Protein AF-A0A954GPA5-F1 (afdb_monomer_lite)

Radius of gyration: 10.97 Å; chains: 1; bounding box: 21×28×30 Å

Secondary structure (DSSP, 8-state):
-EEE-SS--TTSS-EE-SSEEE--BBTTTTSBEEEE-TTT-EEEEE-TTS-EEEEEPPPPP-

Structure (mmCIF, N/CA/C/O backbone):
data_AF-A0A954GPA5-F1
#
_entry.id   AF-A0A954GPA5-F1
#
loop_
_atom_site.group_PDB
_atom_site.id
_atom_site.type_symbol
_atom_site.label_atom_id
_atom_site.label_alt_id
_atom_site.label_comp_id
_atom_site.label_asym_id
_atom_site.label_entity_id
_atom_site.label_seq_id
_atom_site.pdbx_PDB_ins_code
_atom_site.Cartn_x
_atom_site.Cartn_y
_atom_site.Cartn_z
_atom_site.occupancy
_atom_site.B_iso_o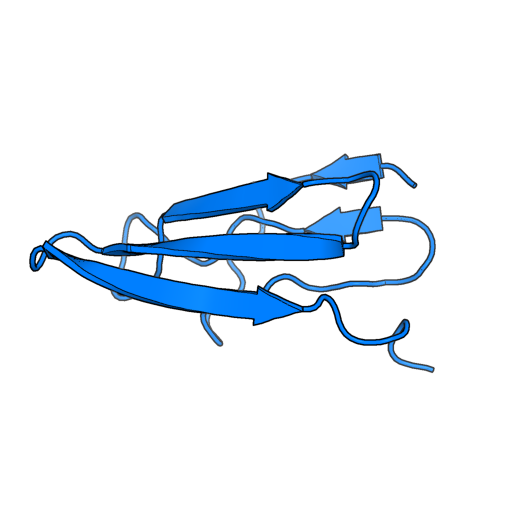r_equiv
_atom_site.auth_seq_id
_atom_site.auth_comp_id
_atom_site.auth_asym_id
_atom_site.auth_atom_id
_atom_site.pdbx_PDB_model_num
ATOM 1 N N . THR A 1 1 ? 6.597 -12.648 -5.125 1.00 89.69 1 THR A N 1
ATOM 2 C CA . THR A 1 1 ? 6.379 -11.193 -5.062 1.00 89.69 1 THR A CA 1
ATOM 3 C C . THR A 1 1 ? 7.210 -10.607 -3.949 1.00 89.69 1 THR A C 1
ATOM 5 O O . THR A 1 1 ? 7.292 -11.227 -2.897 1.00 89.69 1 THR A O 1
ATOM 8 N N . VAL A 1 2 ? 7.852 -9.464 -4.177 1.00 96.75 2 VAL A N 1
ATOM 9 C CA . VAL A 1 2 ? 8.609 -8.735 -3.144 1.00 96.75 2 VAL A CA 1
ATOM 10 C C . VAL A 1 2 ? 7.808 -7.515 -2.704 1.00 96.75 2 VAL A C 1
ATOM 12 O O . VAL A 1 2 ? 7.301 -6.792 -3.557 1.00 96.75 2 VAL A O 1
ATOM 15 N N . ILE A 1 3 ? 7.695 -7.277 -1.397 1.00 97.69 3 ILE A N 1
ATOM 16 C CA . ILE A 1 3 ? 7.067 -6.062 -0.867 1.00 97.69 3 ILE A CA 1
ATOM 17 C C . ILE A 1 3 ? 8.156 -5.017 -0.646 1.00 97.69 3 ILE A C 1
ATOM 19 O O . ILE A 1 3 ? 9.138 -5.280 0.049 1.00 97.69 3 ILE A O 1
ATOM 23 N N . VAL A 1 4 ? 8.002 -3.854 -1.270 1.00 97.50 4 VAL A N 1
ATOM 24 C CA . VAL A 1 4 ? 8.992 -2.772 -1.257 1.00 97.50 4 VAL A CA 1
ATOM 25 C C . VAL A 1 4 ? 8.358 -1.445 -0.839 1.00 97.50 4 VAL A C 1
ATOM 27 O O . VAL A 1 4 ? 7.137 -1.292 -0.799 1.00 97.50 4 VAL A O 1
ATOM 30 N N . GLY A 1 5 ? 9.211 -0.473 -0.528 1.00 95.38 5 GLY A N 1
ATOM 31 C CA . GLY A 1 5 ? 8.828 0.913 -0.264 1.00 95.38 5 GLY A CA 1
ATOM 32 C C . GLY A 1 5 ? 9.868 1.873 -0.840 1.00 95.38 5 GLY A C 1
ATOM 33 O O . GLY A 1 5 ? 10.520 1.540 -1.827 1.00 95.38 5 GLY A O 1
ATOM 34 N N . HIS A 1 6 ? 10.062 3.029 -0.199 1.00 93.31 6 HIS A N 1
ATOM 35 C CA . HIS A 1 6 ? 11.022 4.090 -0.553 1.00 93.31 6 HIS A CA 1
ATOM 36 C C . HIS A 1 6 ? 10.640 4.942 -1.773 1.00 93.31 6 HIS A C 1
ATOM 38 O O . HIS A 1 6 ? 10.850 6.156 -1.770 1.00 93.31 6 HIS A O 1
ATOM 44 N N . THR A 1 7 ? 10.092 4.337 -2.829 1.00 95.81 7 THR A N 1
ATOM 45 C CA . THR A 1 7 ? 9.584 5.081 -3.987 1.00 95.81 7 THR A CA 1
ATOM 46 C C . THR A 1 7 ? 8.127 5.475 -3.764 1.00 95.81 7 THR A C 1
ATOM 48 O O . THR A 1 7 ? 7.221 4.677 -4.008 1.00 95.81 7 THR A O 1
ATOM 51 N N . ALA A 1 8 ? 7.915 6.723 -3.344 1.00 97.50 8 ALA A N 1
ATOM 52 C CA . ALA A 1 8 ? 6.600 7.271 -3.026 1.00 97.50 8 ALA A CA 1
ATOM 53 C C . ALA A 1 8 ? 5.600 7.188 -4.199 1.00 97.50 8 ALA A C 1
ATOM 55 O O . ALA A 1 8 ? 5.750 7.866 -5.220 1.00 97.50 8 ALA A O 1
ATOM 56 N N . GLN A 1 9 ? 4.534 6.415 -4.004 1.00 97.44 9 GLN A N 1
ATOM 57 C CA . GLN A 1 9 ? 3.345 6.351 -4.850 1.00 97.44 9 GLN A CA 1
ATOM 58 C C . GLN A 1 9 ? 2.401 7.503 -4.484 1.00 97.44 9 GLN A C 1
ATOM 60 O O . GLN A 1 9 ? 1.596 7.418 -3.556 1.00 97.44 9 GLN A O 1
ATOM 65 N N . LYS A 1 10 ? 2.513 8.627 -5.204 1.00 97.06 10 LYS A N 1
ATOM 66 C CA . LYS A 1 10 ? 1.751 9.861 -4.915 1.00 97.06 10 LYS A CA 1
ATOM 67 C C . LYS A 1 10 ? 0.266 9.797 -5.291 1.00 97.06 10 LYS A C 1
ATOM 69 O O . LYS A 1 10 ? -0.474 10.699 -4.910 1.00 97.06 10 LYS A O 1
ATOM 74 N N . SER A 1 11 ? -0.170 8.754 -6.001 1.00 96.12 11 SER A N 1
ATOM 75 C CA . SER A 1 11 ? -1.595 8.422 -6.157 1.00 96.12 11 SER A CA 1
ATOM 76 C C . SER A 1 11 ? -2.240 8.051 -4.817 1.00 96.12 11 SER A C 1
ATOM 78 O O . SER A 1 11 ? -3.455 8.139 -4.663 1.00 96.12 11 SER A O 1
ATOM 80 N N . GLY A 1 12 ? -1.428 7.645 -3.833 1.00 97.00 12 GLY A N 1
ATOM 81 C CA . GLY A 1 12 ? -1.900 7.080 -2.578 1.00 97.00 12 GLY A CA 1
ATOM 82 C C . GLY A 1 12 ? -2.306 5.612 -2.703 1.00 97.00 12 GLY A C 1
ATOM 83 O O . GLY A 1 12 ? -2.831 5.061 -1.743 1.00 97.00 12 GLY A O 1
ATOM 84 N N . GLU A 1 13 ? -2.076 4.971 -3.845 1.00 97.50 13 GLU A N 1
ATOM 85 C CA . GLU A 1 13 ? -2.410 3.566 -4.100 1.00 97.50 13 GLU A CA 1
ATOM 86 C C . GLU A 1 13 ? -1.131 2.720 -4.161 1.00 97.50 13 GLU A C 1
ATOM 88 O O . GLU A 1 13 ? -0.117 3.191 -4.688 1.00 97.50 13 GLU A O 1
ATOM 93 N N . PRO A 1 14 ? -1.133 1.489 -3.619 1.00 97.56 14 PRO A N 1
ATOM 94 C CA . PRO A 1 14 ? -0.014 0.576 -3.804 1.00 97.56 14 PRO A CA 1
ATOM 95 C C . PRO A 1 14 ? 0.176 0.226 -5.285 1.00 97.56 14 PRO A C 1
ATOM 97 O O . PRO A 1 14 ? -0.791 -0.056 -5.987 1.00 97.56 14 PRO A O 1
ATOM 100 N N . LEU A 1 15 ? 1.424 0.173 -5.752 1.00 96.81 15 LEU A N 1
ATOM 101 C CA . LEU A 1 15 ? 1.738 -0.258 -7.118 1.00 96.81 15 LEU A CA 1
ATOM 102 C C . LEU A 1 15 ? 1.960 -1.768 -7.143 1.00 96.81 15 LEU A C 1
ATOM 104 O O . LEU A 1 15 ? 2.924 -2.245 -6.544 1.00 96.81 15 LEU A O 1
ATOM 108 N N . ASN A 1 16 ? 1.128 -2.506 -7.876 1.00 96.25 16 ASN A N 1
ATOM 109 C CA . ASN A 1 16 ? 1.359 -3.915 -8.184 1.00 96.25 16 ASN A CA 1
ATOM 110 C C . ASN A 1 16 ? 2.010 -4.060 -9.568 1.00 96.25 16 ASN A C 1
ATOM 112 O O . ASN A 1 16 ? 1.340 -3.960 -10.591 1.00 96.25 16 ASN A O 1
ATOM 116 N N . ALA A 1 17 ? 3.313 -4.342 -9.602 1.00 94.19 17 ALA A N 1
ATOM 117 C CA . ALA A 1 17 ? 4.082 -4.539 -10.835 1.00 94.19 17 ALA A CA 1
ATOM 118 C C . ALA A 1 17 ? 4.288 -6.031 -11.176 1.00 94.19 17 ALA A C 1
ATOM 120 O O . ALA A 1 17 ? 5.249 -6.405 -11.850 1.00 94.19 17 ALA A O 1
ATOM 121 N N . GLY A 1 18 ? 3.451 -6.920 -10.626 1.00 92.75 18 GLY A N 1
ATOM 122 C CA . GLY A 1 18 ? 3.490 -8.371 -10.840 1.00 92.75 18 GLY A CA 1
ATOM 123 C C . GLY A 1 18 ? 4.596 -9.091 -10.069 1.00 92.75 18 GLY A C 1
ATOM 124 O O . GLY A 1 18 ? 4.334 -10.050 -9.344 1.00 92.75 18 GLY A O 1
ATOM 125 N N . HIS A 1 19 ? 5.840 -8.622 -10.174 1.00 93.69 19 HIS A N 1
ATOM 126 C CA . HIS A 1 19 ? 6.988 -9.213 -9.477 1.00 93.69 19 HIS A CA 1
ATOM 127 C C . HIS A 1 19 ? 7.296 -8.532 -8.136 1.00 93.69 19 HIS A C 1
ATOM 129 O O . HIS A 1 19 ? 7.841 -9.171 -7.226 1.00 93.69 19 HIS A O 1
ATOM 135 N N . PHE A 1 20 ? 6.897 -7.269 -7.979 1.00 95.25 20 PHE A N 1
ATOM 136 C CA . PHE A 1 20 ? 6.975 -6.525 -6.725 1.00 95.25 20 PHE A CA 1
ATOM 137 C C . PHE A 1 20 ? 5.705 -5.707 -6.483 1.00 95.25 20 PHE A C 1
ATOM 139 O O . PHE A 1 20 ? 5.002 -5.344 -7.425 1.00 95.25 20 PHE A O 1
ATOM 146 N N . ILE A 1 21 ? 5.437 -5.419 -5.210 1.00 97.44 21 ILE A N 1
ATOM 147 C CA . ILE A 1 21 ? 4.371 -4.521 -4.769 1.00 97.44 21 ILE A CA 1
ATOM 148 C C . ILE A 1 21 ? 5.012 -3.396 -3.956 1.00 97.44 21 ILE A C 1
ATOM 150 O O . ILE A 1 21 ? 5.671 -3.667 -2.950 1.00 97.44 21 ILE A O 1
ATOM 154 N N . CYS A 1 22 ? 4.833 -2.145 -4.382 1.00 97.56 22 CYS A N 1
ATOM 155 C CA . CYS A 1 22 ? 5.286 -0.979 -3.626 1.00 97.56 22 CYS A CA 1
ATOM 156 C C . CYS A 1 22 ? 4.150 -0.445 -2.749 1.00 97.56 22 CYS A C 1
ATOM 158 O O . CYS A 1 22 ? 3.132 -0.001 -3.275 1.00 97.56 22 CYS A O 1
ATOM 160 N N . ILE A 1 23 ? 4.333 -0.465 -1.425 1.00 98.25 23 ILE A N 1
ATOM 161 C CA . ILE A 1 23 ? 3.332 0.004 -0.445 1.00 98.25 23 ILE A CA 1
ATOM 162 C C . ILE A 1 23 ? 3.646 1.392 0.137 1.00 98.25 23 ILE A C 1
ATOM 164 O O . ILE A 1 23 ? 2.920 1.883 1.002 1.00 98.25 23 ILE A O 1
ATOM 168 N N . ASP A 1 24 ? 4.720 2.042 -0.324 1.00 98.25 24 ASP A N 1
ATOM 169 C CA . ASP A 1 24 ? 5.021 3.429 0.038 1.00 98.25 24 ASP A CA 1
ATOM 170 C C . ASP A 1 24 ? 4.044 4.367 -0.670 1.00 98.25 24 ASP A C 1
ATOM 172 O O . ASP A 1 24 ? 4.284 4.823 -1.781 1.00 98.25 24 ASP A O 1
ATOM 176 N N . THR A 1 25 ? 2.925 4.651 -0.016 1.00 98.19 25 THR A N 1
ATOM 177 C CA . THR A 1 25 ? 1.853 5.515 -0.528 1.00 98.19 25 THR A CA 1
ATOM 178 C C . THR A 1 25 ? 1.963 6.933 0.017 1.00 98.19 25 THR A C 1
ATOM 180 O O . THR A 1 25 ? 0.961 7.622 0.196 1.00 98.19 25 THR A O 1
ATOM 183 N N . TRP A 1 26 ? 3.205 7.388 0.231 1.00 97.88 26 TRP A N 1
ATOM 184 C CA . TRP A 1 26 ? 3.561 8.773 0.536 1.00 97.88 26 TRP A CA 1
ATOM 185 C C . TRP A 1 26 ? 3.091 9.280 1.914 1.00 97.88 26 TRP A C 1
ATOM 187 O O . TRP A 1 26 ? 2.692 10.436 2.063 1.00 97.88 26 TRP A O 1
ATOM 197 N N . VAL A 1 27 ? 3.195 8.434 2.947 1.00 96.56 27 VAL A N 1
ATOM 198 C CA . VAL A 1 27 ? 2.763 8.734 4.332 1.00 96.56 27 VAL A CA 1
ATOM 199 C C . VAL A 1 27 ? 3.364 10.016 4.931 1.00 96.56 27 VAL A C 1
ATOM 201 O O . VAL A 1 27 ? 2.739 10.657 5.764 1.00 96.56 27 VAL A O 1
ATOM 204 N N . TYR A 1 28 ? 4.575 10.410 4.528 1.00 93.69 28 TYR A N 1
ATOM 205 C CA . TYR A 1 28 ? 5.239 11.615 5.050 1.00 93.69 28 TYR A CA 1
ATOM 206 C C . TYR A 1 28 ? 4.792 12.916 4.355 1.00 93.69 28 TYR A C 1
ATOM 208 O O . TYR A 1 28 ? 5.263 13.996 4.713 1.00 93.69 28 TYR A O 1
ATOM 216 N N . GLY A 1 29 ? 3.957 12.814 3.316 1.00 94.12 29 GLY A N 1
ATOM 217 C CA . GLY A 1 29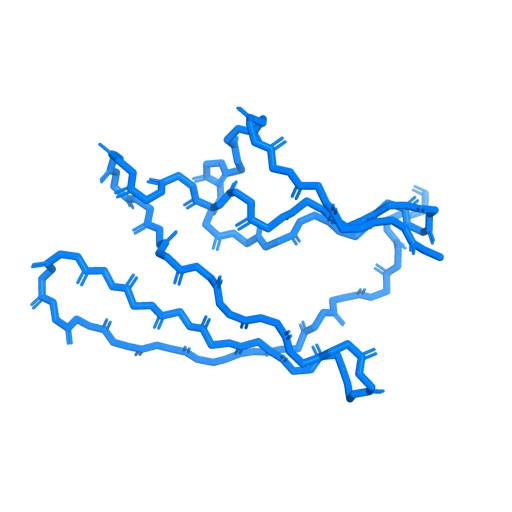 ? 3.354 13.936 2.598 1.00 94.12 29 GLY A CA 1
ATOM 218 C C . GLY A 1 29 ? 1.839 13.960 2.787 1.00 94.12 29 GLY A C 1
ATOM 219 O O . GLY A 1 29 ? 1.355 13.820 3.899 1.00 94.12 29 GLY A O 1
ATOM 220 N N . ASN A 1 30 ? 1.091 14.112 1.691 1.00 95.00 30 ASN A N 1
ATOM 221 C CA . ASN A 1 30 ? -0.382 14.090 1.702 1.00 95.00 30 ASN A CA 1
ATOM 222 C C . ASN A 1 30 ? -0.949 12.691 1.384 1.00 95.00 30 ASN A C 1
ATOM 224 O O . ASN A 1 30 ? -2.011 12.579 0.769 1.00 95.00 30 ASN A O 1
ATOM 228 N N . GLY A 1 31 ? -0.176 11.644 1.670 1.00 97.38 31 GLY A N 1
ATOM 229 C CA . GLY A 1 31 ? -0.486 10.268 1.307 1.00 97.38 31 GLY A CA 1
ATOM 230 C C . GLY 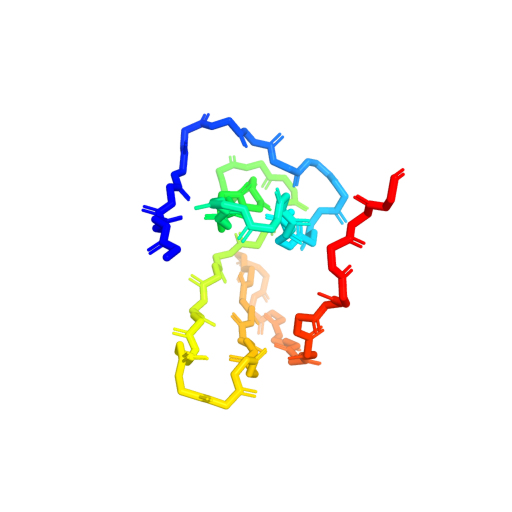A 1 31 ? -1.042 9.448 2.467 1.00 97.38 31 GLY A C 1
ATOM 231 O O . GLY A 1 31 ? -1.744 9.957 3.336 1.00 97.38 31 GLY A O 1
ATOM 232 N N . TRP A 1 32 ? -0.725 8.155 2.460 1.00 98.50 32 TRP A N 1
ATOM 233 C CA . TRP A 1 32 ? -1.271 7.177 3.395 1.00 98.50 32 TRP A CA 1
ATOM 234 C C . TRP A 1 32 ? -0.172 6.288 3.982 1.00 98.50 32 TRP A C 1
ATOM 236 O O . TRP A 1 32 ? 0.817 5.971 3.323 1.00 98.50 32 TRP A O 1
ATOM 246 N N . LEU A 1 33 ? -0.360 5.841 5.223 1.00 98.44 33 LEU A N 1
ATOM 247 C CA . LEU A 1 33 ? 0.326 4.672 5.768 1.00 98.44 33 LEU A CA 1
ATOM 248 C C . LEU A 1 33 ? -0.426 3.428 5.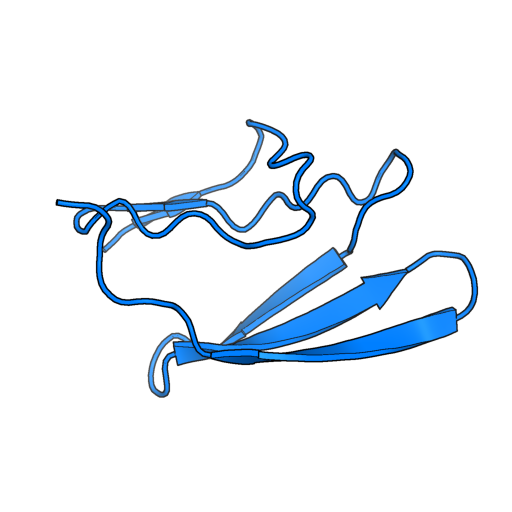299 1.00 98.44 33 LEU A C 1
ATOM 250 O O . LEU A 1 33 ? -1.620 3.325 5.561 1.00 98.44 33 LEU A O 1
ATOM 254 N N . THR A 1 34 ? 0.247 2.489 4.632 1.00 98.69 34 THR A N 1
ATOM 255 C CA . THR A 1 34 ? -0.391 1.272 4.101 1.00 98.69 34 THR A CA 1
ATOM 256 C C . THR A 1 34 ? -0.031 0.032 4.903 1.00 98.69 34 THR A C 1
ATOM 258 O O . THR A 1 34 ? 1.141 -0.233 5.160 1.00 98.69 34 THR A O 1
ATOM 261 N N . CYS A 1 35 ? -1.049 -0.764 5.221 1.00 98.50 35 CYS A N 1
ATOM 262 C CA . CYS A 1 35 ? -0.933 -2.140 5.682 1.00 98.50 35 CYS A CA 1
ATOM 263 C C . CYS A 1 35 ? -1.525 -3.062 4.611 1.00 98.50 35 CYS A C 1
ATOM 265 O O . CYS A 1 35 ? -2.658 -2.844 4.191 1.00 98.50 35 CYS A O 1
ATOM 267 N N . LEU A 1 36 ? -0.771 -4.066 4.170 1.00 98.38 36 LEU A N 1
ATOM 268 C CA . LEU A 1 36 ? -1.195 -5.024 3.150 1.00 98.38 36 LEU A CA 1
ATOM 269 C C . LEU A 1 36 ? -1.274 -6.422 3.765 1.00 98.38 36 LEU A C 1
ATOM 271 O O . LEU A 1 36 ? -0.273 -6.919 4.282 1.00 98.38 36 LEU A O 1
ATOM 275 N N . ASP A 1 37 ? -2.432 -7.064 3.645 1.00 98.00 37 ASP A N 1
ATOM 276 C CA . ASP A 1 37 ? -2.547 -8.507 3.803 1.00 98.00 37 ASP A CA 1
ATOM 277 C C . ASP A 1 37 ? -2.128 -9.185 2.493 1.00 98.00 37 ASP A C 1
ATOM 279 O O . ASP A 1 37 ? -2.770 -9.057 1.450 1.00 98.00 37 ASP A O 1
ATOM 283 N N . VAL A 1 38 ? -1.004 -9.895 2.549 1.00 95.75 38 VAL A N 1
ATOM 284 C CA . VAL A 1 38 ? -0.378 -10.522 1.380 1.00 95.75 38 VAL A CA 1
ATOM 285 C C . VAL A 1 38 ? -1.086 -11.794 0.920 1.00 95.75 38 VAL A C 1
ATOM 287 O O . VAL A 1 38 ? -0.848 -12.221 -0.208 1.00 95.75 38 VAL A O 1
ATOM 290 N N . GLU A 1 39 ? -1.922 -12.409 1.762 1.00 95.62 39 GLU A N 1
ATOM 291 C CA . GLU A 1 39 ? -2.673 -13.610 1.385 1.00 95.62 39 GLU A CA 1
ATOM 292 C C . GLU A 1 39 ? -3.924 -13.243 0.587 1.00 95.62 39 GLU A C 1
ATOM 294 O O . GLU A 1 39 ? -4.175 -13.817 -0.473 1.00 95.62 39 GLU A O 1
ATOM 299 N N . SER A 1 40 ? -4.695 -12.268 1.076 1.00 96.44 40 SER A N 1
ATOM 300 C CA . SER A 1 40 ? -5.948 -11.846 0.441 1.00 96.44 40 SER A CA 1
ATOM 301 C C . SER A 1 40 ? -5.757 -10.776 -0.638 1.00 96.44 40 SER A C 1
ATOM 303 O O . SER A 1 40 ? -6.584 -10.653 -1.540 1.00 96.44 40 SER A O 1
ATOM 305 N N . GLY A 1 41 ? -4.681 -9.990 -0.553 1.00 96.50 41 GLY A N 1
ATOM 306 C CA . GLY A 1 41 ? -4.486 -8.796 -1.370 1.00 96.50 41 GLY A CA 1
ATOM 307 C C . GLY A 1 41 ? -5.303 -7.591 -0.898 1.00 96.50 41 GLY A C 1
ATOM 308 O O . GLY A 1 41 ? -5.280 -6.556 -1.563 1.00 96.50 41 GLY A O 1
ATOM 309 N N . GLN A 1 42 ? -6.013 -7.694 0.230 1.00 98.44 42 GLN A N 1
ATOM 310 C CA . GLN A 1 42 ? -6.673 -6.554 0.855 1.00 98.44 42 GLN A CA 1
ATOM 311 C C . GLN A 1 42 ? -5.640 -5.640 1.512 1.00 98.44 42 GLN A C 1
ATOM 313 O O . GLN A 1 42 ? -4.706 -6.100 2.171 1.00 98.44 42 GLN A O 1
ATOM 318 N N . TYR A 1 43 ? -5.830 -4.330 1.388 1.00 98.56 43 TYR A N 1
ATOM 319 C CA . TYR A 1 43 ? -5.030 -3.359 2.113 1.00 98.56 43 TYR A CA 1
ATOM 320 C C . TYR A 1 43 ? -5.888 -2.352 2.875 1.00 98.56 43 TYR A C 1
ATOM 322 O O . TYR A 1 43 ? -7.042 -2.065 2.542 1.00 98.56 43 TYR A O 1
ATOM 330 N N . TRP A 1 44 ? -5.283 -1.799 3.919 1.00 98.75 44 TRP A N 1
ATOM 331 C CA . TRP A 1 44 ? -5.824 -0.731 4.745 1.00 98.75 44 TRP A CA 1
ATOM 332 C C . TRP A 1 44 ? -4.880 0.449 4.731 1.00 98.75 44 TRP A C 1
ATOM 334 O O . TRP A 1 44 ? -3.656 0.300 4.673 1.00 98.75 44 TRP A O 1
ATOM 344 N N . GLN A 1 45 ? -5.471 1.629 4.821 1.00 98.75 45 GLN A N 1
ATOM 345 C CA . GLN A 1 45 ? -4.761 2.886 4.816 1.00 98.75 45 GLN A CA 1
ATOM 346 C C . GLN A 1 45 ? -5.284 3.819 5.893 1.00 98.75 45 GLN A C 1
ATOM 348 O O . GLN A 1 45 ? -6.487 3.873 6.148 1.00 98.75 45 GLN A O 1
ATOM 353 N N . ALA A 1 46 ? -4.361 4.564 6.492 1.00 98.62 46 ALA A N 1
ATOM 354 C CA . ALA A 1 46 ? -4.649 5.634 7.436 1.00 98.62 46 ALA A CA 1
ATOM 355 C C . ALA A 1 46 ? -3.775 6.858 7.133 1.00 98.62 46 ALA A C 1
ATOM 357 O O . ALA A 1 46 ? -2.674 6.706 6.600 1.00 98.62 46 ALA A O 1
ATOM 358 N N . ASN A 1 47 ? -4.252 8.057 7.462 1.00 98.12 47 ASN A N 1
ATOM 359 C CA . ASN A 1 47 ? -3.500 9.306 7.296 1.00 98.12 47 ASN A CA 1
ATOM 360 C C . ASN A 1 47 ? -3.376 10.085 8.622 1.00 98.12 47 ASN A C 1
ATOM 362 O O . ASN A 1 47 ? -3.939 9.706 9.650 1.00 98.12 47 ASN A O 1
ATOM 366 N N . GLU A 1 48 ? -2.642 11.195 8.602 1.00 95.88 48 GLU A N 1
ATOM 367 C CA . GLU A 1 48 ? -2.387 12.060 9.760 1.00 95.88 48 GLU A CA 1
ATOM 368 C C . GLU A 1 48 ? -3.625 12.817 10.265 1.00 95.88 48 GLU A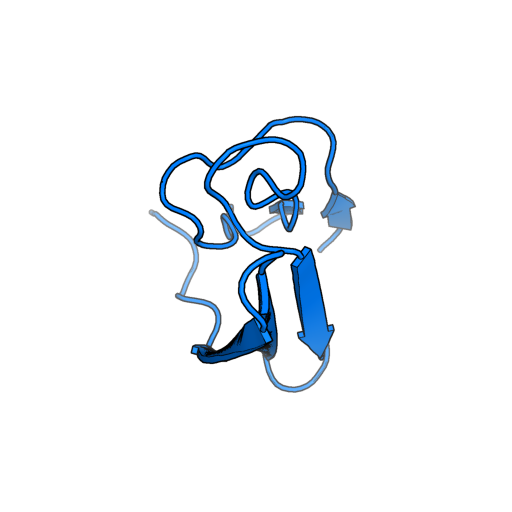 C 1
ATOM 370 O O . GLU A 1 48 ? -3.628 13.322 11.387 1.00 95.88 48 GLU A O 1
ATOM 375 N N . LYS A 1 49 ? -4.687 12.879 9.454 1.00 96.75 49 LYS A N 1
ATOM 376 C CA . LYS A 1 49 ? -5.975 13.492 9.812 1.00 96.75 49 LYS A CA 1
ATOM 377 C C . LYS A 1 49 ? -6.891 12.528 10.567 1.00 96.75 49 LYS A C 1
ATOM 379 O O . LYS A 1 49 ? -7.923 12.954 11.079 1.00 96.75 49 LYS A O 1
ATOM 384 N N . GLY A 1 50 ? -6.503 11.256 10.665 1.00 97.25 50 GLY A N 1
ATOM 385 C CA . GLY A 1 50 ? -7.297 10.198 11.283 1.00 97.25 50 GLY A CA 1
ATOM 386 C C . GLY A 1 50 ? -8.300 9.540 10.333 1.00 97.25 50 GLY A C 1
ATOM 387 O O . GLY A 1 50 ? -9.117 8.742 10.791 1.00 97.25 50 GLY A O 1
ATOM 388 N N . ASP A 1 51 ? -8.246 9.835 9.029 1.00 98.31 51 ASP A N 1
ATOM 389 C CA . ASP A 1 51 ? -9.076 9.142 8.046 1.00 98.31 51 ASP A CA 1
ATOM 390 C C . ASP A 1 51 ? -8.560 7.716 7.838 1.00 98.31 51 ASP A C 1
ATOM 392 O O . ASP A 1 51 ? -7.354 7.458 7.891 1.00 98.31 51 ASP A O 1
ATOM 396 N N . THR A 1 52 ? -9.476 6.793 7.541 1.00 98.56 52 THR A N 1
ATOM 397 C CA . THR A 1 52 ? -9.142 5.407 7.194 1.00 98.56 52 THR A CA 1
ATOM 398 C C . THR A 1 52 ? -9.865 4.976 5.924 1.00 98.56 52 THR A C 1
ATOM 400 O O . THR A 1 52 ? -10.983 5.418 5.655 1.00 98.56 52 THR A O 1
ATOM 403 N N . ARG A 1 53 ? -9.228 4.111 5.130 1.00 98.44 53 ARG A N 1
ATOM 404 C CA . ARG A 1 53 ? -9.837 3.469 3.956 1.00 98.44 53 ARG A CA 1
ATOM 405 C C . ARG A 1 53 ? -9.287 2.062 3.742 1.00 98.44 53 ARG A C 1
ATOM 407 O O . ARG A 1 53 ? -8.238 1.711 4.278 1.00 98.44 53 ARG A O 1
ATOM 414 N N . THR A 1 54 ? -9.998 1.260 2.961 1.00 98.62 54 THR A N 1
ATOM 415 C CA . THR A 1 54 ? -9.575 -0.085 2.558 1.00 98.62 54 THR A CA 1
ATOM 416 C C . THR A 1 54 ? -9.914 -0.308 1.096 1.00 98.62 54 THR A C 1
ATOM 418 O O . THR A 1 54 ? -10.904 0.240 0.612 1.00 98.62 54 THR A O 1
ATOM 421 N N . ASP A 1 55 ? -9.085 -1.090 0.418 1.00 98.31 55 ASP A N 1
ATOM 422 C CA . ASP A 1 55 ? -9.318 -1.537 -0.950 1.00 98.31 55 ASP A CA 1
ATOM 423 C C . ASP A 1 55 ? -8.550 -2.846 -1.212 1.00 98.31 55 ASP A C 1
ATOM 425 O O . ASP A 1 55 ? -7.931 -3.409 -0.302 1.00 98.31 55 ASP A O 1
ATOM 429 N N . TRP A 1 56 ? -8.592 -3.329 -2.449 1.00 97.75 56 TRP A N 1
ATOM 430 C CA . TRP A 1 56 ? -7.905 -4.531 -2.906 1.00 97.75 56 TRP A CA 1
ATOM 431 C C . TRP A 1 56 ? -6.800 -4.179 -3.895 1.00 97.75 56 TRP A C 1
ATOM 433 O O . TRP A 1 56 ? -6.941 -3.270 -4.710 1.00 97.75 56 TRP A O 1
ATOM 443 N N . LEU A 1 57 ? -5.696 -4.925 -3.855 1.00 96.19 57 LEU A N 1
ATOM 444 C CA . LEU A 1 57 ? -4.669 -4.822 -4.884 1.00 96.19 57 LEU A CA 1
ATOM 445 C C . LEU A 1 57 ? -5.271 -5.109 -6.258 1.00 96.19 57 LEU A C 1
ATOM 447 O O . LEU A 1 57 ? -5.902 -6.144 -6.483 1.00 96.19 57 LEU A O 1
ATOM 451 N N . THR A 1 58 ? -5.013 -4.206 -7.194 1.00 90.38 58 THR A N 1
ATOM 452 C CA . THR A 1 58 ? -5.334 -4.420 -8.598 1.00 90.38 58 THR A CA 1
ATOM 453 C C . THR A 1 58 ? -4.468 -5.536 -9.174 1.00 90.38 58 THR A C 1
ATOM 455 O O . THR A 1 58 ? -3.389 -5.867 -8.664 1.00 90.38 58 THR A O 1
ATOM 458 N N . THR A 1 59 ? -4.939 -6.146 -10.261 1.00 86.31 59 THR A N 1
ATOM 459 C CA . THR A 1 59 ? -4.082 -7.014 -11.070 1.00 86.31 59 THR A CA 1
ATOM 460 C C . THR A 1 59 ? -2.882 -6.220 -11.588 1.00 86.31 59 THR A C 1
ATOM 462 O O . THR A 1 59 ? -3.018 -5.011 -11.779 1.00 86.31 59 THR A O 1
ATOM 465 N N . PRO A 1 60 ? -1.733 -6.872 -11.840 1.00 82.44 60 PRO A N 1
ATOM 466 C CA . PRO A 1 60 ? -0.549 -6.187 -12.342 1.00 82.44 60 PRO A CA 1
ATOM 467 C C . PRO A 1 60 ? -0.880 -5.317 -13.554 1.00 82.44 60 PRO A C 1
ATOM 469 O O . PRO A 1 60 ? -1.590 -5.780 -14.452 1.00 82.44 60 PRO A O 1
ATOM 472 N N . GLU A 1 61 ? -0.387 -4.079 -13.575 1.00 66.44 61 GLU A N 1
ATOM 473 C CA . GLU A 1 61 ? -0.453 -3.261 -14.789 1.00 66.44 61 GLU A CA 1
ATOM 474 C C . GLU A 1 61 ? 0.299 -4.002 -15.908 1.00 66.44 61 GLU A C 1
ATOM 476 O O . 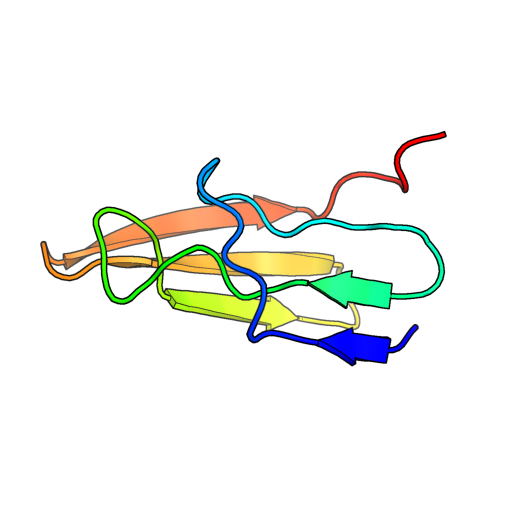GLU A 1 61 ? 1.432 -4.452 -15.706 1.00 66.44 61 GLU A O 1
ATOM 481 N N . ALA A 1 62 ? -0.385 -4.219 -17.037 1.00 51.88 62 ALA A N 1
ATOM 482 C CA . ALA A 1 62 ? 0.142 -4.929 -18.205 1.00 51.88 62 ALA A CA 1
ATOM 483 C C . ALA A 1 62 ? 1.143 -4.078 -18.996 1.00 51.88 62 ALA A C 1
ATOM 485 O O . ALA A 1 62 ? 0.910 -2.853 -19.112 1.00 51.88 62 ALA A O 1
#

pLDDT: mean 95.15, std 7.31, range [51.88, 98.75]

Foldseek 3Di:
DAEAEPPAPCVLDWADQPVYIYQRPPQVPQHWRKDADPVQQKIKTAHPVGDIDIDGDDDHDD

Sequence (62 aa):
TVIVGHTAQKSGEPLNAGHFICIDTWVYGNGWLTCLDVESGQYWQANEKGDTRTDWLTTPEA